Protein AF-A0A968NKT1-F1 (afdb_monomer)

Secondary structure (DSSP, 8-state):
-PPP-------SEEEEEEEEEEESS-B-BTTB-TT-SEEEE-TTSTT--SS-EEEEEEEEEE-S-B--EEEEEEEEETTSSS---EEEEEEEE--B----SSSPPTT-SEEEPPPSEE-SS--SS--TT--EEEE-TTT--EEEEEEESS---SSPEEEEEEEEE-

Nearest PDB structures (foldseek):
  2vtx-assembly2_H  TM=5.736E-01  e=1.443E-01  Xenopus laevis
  4v1l-assembly3_C  TM=4.807E-01  e=8.516E-02  Ruminococcus flavefaciens FD-1
  6s44-assembly1_A  TM=4.282E-01  e=2.088E-01  Faba bean necrotic stunt virus
  4msv-assembly1_A  TM=3.634E-01  e=1.604E-01  Homo sapiens
  1tnf-assembly1_C  TM=2.958E-01  e=1.322E+00  Homo sapiens

Structure (mmCIF, N/CA/C/O backbone):
data_AF-A0A968NKT1-F1
#
_entry.id   AF-A0A968NKT1-F1
#
loop_
_atom_site.group_PDB
_atom_site.id
_atom_site.type_symbol
_atom_site.label_atom_id
_atom_site.label_alt_id
_atom_site.label_comp_id
_atom_site.label_asym_id
_atom_site.label_entity_id
_atom_site.label_seq_id
_atom_site.pdbx_PDB_ins_code
_atom_site.Cartn_x
_atom_site.Cartn_y
_atom_site.Cartn_z
_atom_site.occupancy
_atom_site.B_iso_or_equiv
_atom_site.auth_seq_id
_atom_site.auth_comp_id
_atom_site.auth_asym_id
_atom_site.auth_atom_id
_atom_site.pdbx_PDB_model_num
ATOM 1 N N . MET A 1 1 ? 5.752 -20.203 -40.518 1.00 37.34 1 MET A N 1
ATOM 2 C CA . MET A 1 1 ? 6.342 -20.624 -39.230 1.00 37.34 1 MET A CA 1
ATOM 3 C C . MET A 1 1 ? 6.219 -19.455 -38.274 1.00 37.34 1 MET A C 1
ATOM 5 O O . MET A 1 1 ? 6.893 -18.459 -38.489 1.00 37.34 1 MET A O 1
ATOM 9 N N . ALA A 1 2 ? 5.302 -19.525 -37.310 1.00 34.12 2 ALA A N 1
ATOM 10 C CA . ALA A 1 2 ? 5.267 -18.562 -36.215 1.00 34.12 2 ALA A CA 1
ATOM 11 C C . ALA A 1 2 ? 6.403 -18.924 -35.252 1.00 34.12 2 ALA A C 1
ATOM 13 O O . ALA A 1 2 ? 6.528 -20.085 -34.861 1.00 34.12 2 ALA A O 1
ATOM 14 N N . THR A 1 3 ? 7.260 -17.961 -34.936 1.00 34.81 3 THR A N 1
ATOM 15 C CA . THR A 1 3 ? 8.260 -18.097 -33.878 1.00 34.81 3 THR A CA 1
ATOM 16 C C . THR A 1 3 ? 7.542 -18.427 -32.564 1.00 34.81 3 THR A C 1
ATOM 18 O O . THR A 1 3 ? 6.556 -17.762 -32.236 1.00 34.81 3 THR A O 1
ATOM 21 N N . PRO A 1 4 ? 7.967 -19.465 -31.822 1.00 37.88 4 PRO A N 1
ATOM 22 C CA . PRO A 1 4 ? 7.370 -19.767 -30.532 1.00 37.88 4 PRO A CA 1
ATOM 23 C C . PRO A 1 4 ? 7.621 -18.588 -29.590 1.00 37.88 4 PRO A C 1
ATOM 25 O O . PRO A 1 4 ? 8.723 -18.039 -29.565 1.00 37.88 4 PRO A O 1
ATOM 28 N N . ASN A 1 5 ? 6.575 -18.201 -28.855 1.00 37.53 5 ASN A N 1
ATOM 29 C CA . ASN A 1 5 ? 6.608 -17.202 -27.789 1.00 37.53 5 ASN A CA 1
ATOM 30 C C . ASN A 1 5 ? 7.878 -17.395 -26.947 1.00 37.53 5 ASN A C 1
ATOM 32 O O . ASN A 1 5 ? 8.024 -18.408 -26.260 1.00 37.53 5 ASN A O 1
ATOM 36 N N . THR A 1 6 ? 8.813 -16.452 -27.037 1.00 38.41 6 THR A N 1
ATOM 37 C CA . THR A 1 6 ? 10.040 -16.460 -26.246 1.00 38.41 6 THR A CA 1
ATOM 38 C C . THR A 1 6 ? 9.689 -16.122 -24.806 1.00 38.41 6 THR A C 1
ATOM 40 O O . THR A 1 6 ? 9.593 -14.956 -24.442 1.00 38.41 6 THR A O 1
ATOM 43 N N . SER A 1 7 ? 9.519 -17.201 -24.044 1.00 39.03 7 SER A N 1
ATOM 44 C CA . SER A 1 7 ? 9.422 -17.322 -22.592 1.00 39.03 7 SER A CA 1
ATOM 45 C C . SER A 1 7 ? 8.177 -16.714 -21.932 1.00 39.03 7 SER A C 1
ATOM 47 O O . SER A 1 7 ? 7.977 -15.503 -21.996 1.00 39.03 7 SER A O 1
ATOM 49 N N . PRO A 1 8 ? 7.364 -17.508 -21.202 1.00 41.88 8 PRO A N 1
ATOM 50 C CA . PRO A 1 8 ? 6.547 -16.918 -20.148 1.00 41.88 8 PRO A CA 1
ATOM 51 C C . PRO A 1 8 ? 7.499 -16.202 -19.183 1.00 41.88 8 PRO A C 1
ATOM 53 O O . PRO A 1 8 ? 8.579 -16.723 -18.894 1.00 41.88 8 PRO A O 1
ATOM 56 N N . ALA A 1 9 ? 7.135 -15.010 -18.709 1.00 46.50 9 ALA A N 1
ATOM 57 C CA . ALA A 1 9 ? 7.806 -14.409 -17.565 1.00 46.50 9 ALA A CA 1
ATOM 58 C C . ALA A 1 9 ? 7.717 -15.428 -16.418 1.00 46.50 9 ALA A C 1
ATOM 60 O O . ALA A 1 9 ? 6.651 -15.634 -15.838 1.00 46.50 9 ALA A O 1
ATOM 61 N N . PHE A 1 10 ? 8.797 -16.175 -16.182 1.00 47.75 10 PHE A N 1
ATOM 62 C CA . PHE A 1 10 ? 8.856 -17.130 -15.089 1.00 47.75 10 PHE A CA 1
ATOM 63 C C . PHE A 1 10 ? 8.861 -16.297 -13.818 1.00 47.75 10 PHE A C 1
ATOM 65 O O . PHE A 1 10 ? 9.884 -15.698 -13.496 1.00 47.75 10 PHE A O 1
ATOM 72 N N . ILE A 1 11 ? 7.719 -16.240 -13.130 1.00 51.34 11 ILE A N 1
ATOM 73 C CA . ILE A 1 11 ? 7.648 -15.665 -11.792 1.00 51.34 11 ILE A CA 1
ATOM 74 C C . ILE A 1 11 ? 8.649 -16.444 -10.935 1.00 51.34 11 ILE A C 1
ATOM 76 O O . ILE A 1 11 ? 8.441 -17.623 -10.649 1.00 51.34 11 ILE A O 1
ATOM 80 N N . ARG A 1 12 ? 9.776 -15.814 -10.596 1.00 49.09 12 ARG A N 1
ATOM 81 C CA . ARG A 1 12 ? 10.876 -16.463 -9.870 1.00 49.09 12 ARG A CA 1
ATOM 82 C C . ARG A 1 12 ? 10.515 -16.680 -8.409 1.00 49.09 12 ARG A C 1
ATOM 84 O O . ARG A 1 12 ? 10.920 -17.685 -7.841 1.00 49.09 12 ARG A O 1
ATOM 91 N N . ASN A 1 13 ? 9.733 -15.763 -7.842 1.00 57.47 13 ASN A N 1
ATOM 92 C CA . ASN A 1 13 ? 9.259 -15.783 -6.464 1.00 57.47 13 ASN A CA 1
ATOM 93 C C . ASN A 1 13 ? 7.844 -15.202 -6.417 1.00 57.47 13 ASN A C 1
ATOM 95 O O . ASN A 1 13 ? 7.646 -14.081 -6.874 1.00 57.47 13 ASN A O 1
ATOM 99 N N . VAL A 1 14 ? 6.884 -15.947 -5.861 1.00 65.25 14 VAL A N 1
ATOM 100 C CA . VAL A 1 14 ? 5.571 -15.414 -5.463 1.00 65.25 14 VAL A CA 1
ATOM 101 C C . VAL A 1 14 ? 5.656 -15.064 -3.983 1.00 65.25 14 VAL A C 1
ATOM 103 O O . VAL A 1 14 ? 6.051 -15.906 -3.175 1.00 65.25 14 VAL A O 1
ATOM 106 N N . GLY A 1 15 ? 5.301 -13.839 -3.610 1.00 77.81 15 GLY A N 1
ATOM 107 C CA . GLY A 1 15 ? 5.414 -13.407 -2.223 1.00 77.81 15 GLY A CA 1
ATOM 108 C C . GLY A 1 15 ? 5.139 -11.929 -2.022 1.00 77.81 15 GLY A C 1
ATOM 109 O O . GLY A 1 15 ? 4.421 -11.299 -2.799 1.00 77.81 15 GLY A O 1
ATOM 110 N N . ILE A 1 16 ? 5.694 -11.391 -0.939 1.00 82.25 16 ILE A N 1
ATOM 111 C CA . ILE A 1 16 ? 5.614 -9.965 -0.640 1.00 82.25 16 ILE A CA 1
ATOM 112 C C . ILE A 1 16 ? 6.581 -9.224 -1.563 1.00 82.25 16 ILE A C 1
ATOM 114 O O . ILE A 1 16 ? 7.767 -9.537 -1.599 1.00 82.25 16 ILE A O 1
ATOM 118 N N . ILE A 1 17 ? 6.060 -8.234 -2.280 1.00 84.62 17 ILE A N 1
ATOM 119 C CA . ILE A 1 17 ? 6.830 -7.304 -3.099 1.00 84.62 17 ILE A CA 1
ATOM 120 C C . ILE A 1 17 ? 7.086 -6.042 -2.281 1.00 84.62 17 ILE A C 1
ATOM 122 O O . ILE A 1 17 ? 6.163 -5.452 -1.715 1.00 84.62 17 ILE A O 1
ATOM 126 N N . GLY A 1 18 ? 8.337 -5.595 -2.241 1.00 83.69 18 GLY A N 1
ATOM 127 C CA . GLY A 1 18 ? 8.719 -4.458 -1.415 1.00 83.69 18 GLY A CA 1
ATOM 128 C C . GLY A 1 18 ? 8.844 -4.809 0.064 1.00 83.69 18 GLY A C 1
ATOM 129 O O . GLY A 1 18 ? 9.197 -5.928 0.432 1.00 83.69 18 GLY A O 1
ATOM 130 N N . GLN A 1 19 ? 8.561 -3.831 0.920 1.00 87.94 19 GLN A N 1
ATOM 131 C CA . GLN A 1 19 ? 8.584 -3.995 2.371 1.00 87.94 19 GLN A CA 1
ATOM 132 C C . GLN A 1 19 ? 7.198 -3.702 2.949 1.00 87.94 19 GLN A C 1
ATOM 134 O O . GLN A 1 19 ? 6.637 -2.651 2.637 1.00 87.94 19 GLN A O 1
ATOM 139 N N . PRO A 1 20 ? 6.632 -4.568 3.807 1.00 92.94 20 PRO A N 1
ATOM 140 C CA . PRO A 1 20 ? 5.433 -4.212 4.547 1.00 92.94 20 PRO A CA 1
ATOM 141 C C . PRO A 1 20 ? 5.669 -2.942 5.362 1.00 92.94 20 PRO A C 1
ATOM 143 O O . PRO A 1 20 ? 6.709 -2.792 6.007 1.00 92.94 20 PRO A O 1
ATOM 146 N N . ILE A 1 21 ? 4.701 -2.033 5.349 1.00 95.75 21 ILE A N 1
ATOM 147 C CA . ILE A 1 21 ? 4.781 -0.774 6.096 1.00 95.75 21 ILE A CA 1
ATOM 148 C C . ILE A 1 21 ? 3.669 -0.689 7.130 1.00 95.75 21 ILE A C 1
ATOM 150 O O . ILE A 1 21 ? 2.546 -1.122 6.891 1.00 95.75 21 ILE A O 1
ATOM 154 N N . ALA A 1 22 ? 3.989 -0.098 8.278 1.00 96.31 22 ALA A N 1
ATOM 155 C CA . ALA A 1 22 ? 3.042 0.176 9.347 1.00 96.31 22 ALA A CA 1
ATOM 156 C C . ALA A 1 22 ? 2.581 1.636 9.269 1.00 96.31 22 ALA A C 1
ATOM 158 O O . ALA A 1 22 ? 3.398 2.550 9.392 1.00 96.31 22 ALA A O 1
ATOM 159 N N . LEU A 1 23 ? 1.279 1.851 9.081 1.00 95.81 23 LEU A N 1
ATOM 160 C CA . LEU A 1 23 ? 0.67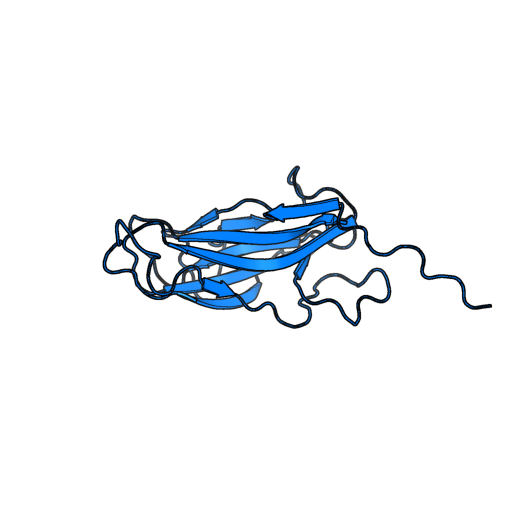8 3.181 9.030 1.00 95.81 23 LEU A CA 1
ATOM 161 C C . LEU A 1 23 ? -0.067 3.492 10.328 1.00 95.81 23 LEU A C 1
ATOM 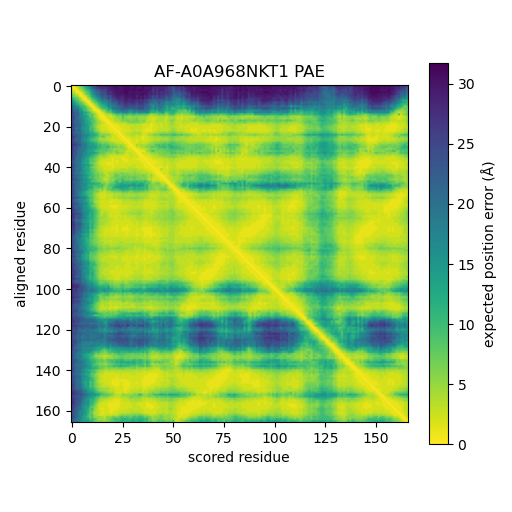163 O O . LEU A 1 23 ? -0.957 2.744 10.731 1.00 95.81 23 LEU A O 1
ATOM 167 N N . THR A 1 24 ? 0.263 4.620 10.953 1.00 90.88 24 THR A N 1
ATOM 168 C CA . THR A 1 24 ? -0.429 5.139 12.152 1.00 90.88 24 THR A CA 1
ATOM 169 C C . THR A 1 24 ? -0.833 6.597 11.969 1.00 90.88 24 THR A C 1
ATOM 171 O O . THR A 1 24 ? -1.991 6.960 12.185 1.00 90.88 24 THR A O 1
ATOM 174 N N . SER A 1 25 ? 0.114 7.427 11.529 1.00 91.38 25 SER A N 1
ATOM 175 C CA . SER A 1 25 ? 0.005 8.889 11.508 1.00 91.38 25 SER A CA 1
ATOM 176 C C . SER A 1 25 ? 0.433 9.534 10.188 1.00 91.38 25 SER A C 1
ATOM 178 O O . SER A 1 25 ? 0.495 10.760 10.103 1.00 91.38 25 SER A O 1
ATOM 180 N N . GLN A 1 26 ? 0.687 8.746 9.140 1.00 94.19 26 GLN A N 1
ATOM 181 C CA . GLN A 1 26 ? 0.976 9.238 7.789 1.00 94.19 26 GLN A CA 1
ATOM 182 C C . GLN A 1 26 ? -0.298 9.791 7.145 1.00 94.19 26 GLN A C 1
ATOM 184 O O . GLN A 1 26 ? -0.882 9.171 6.261 1.00 94.19 26 GLN A O 1
ATOM 189 N N . VAL A 1 27 ? -0.765 10.939 7.633 1.00 94.31 27 VAL A N 1
ATOM 190 C CA . VAL A 1 27 ? -2.047 11.530 7.250 1.00 94.31 27 VAL A CA 1
ATOM 191 C C . VAL A 1 27 ? -1.853 12.624 6.212 1.00 94.31 27 VAL A C 1
ATOM 193 O O . VAL A 1 27 ? -1.158 13.609 6.462 1.00 94.31 27 VAL A O 1
ATOM 196 N N . CYS A 1 28 ? -2.494 12.482 5.057 1.00 94.44 28 CYS A N 1
ATOM 197 C CA . CYS A 1 28 ? -2.514 13.517 4.029 1.00 94.44 28 CYS A CA 1
ATOM 198 C C . CYS A 1 28 ? -3.887 13.629 3.362 1.00 94.44 28 CYS A C 1
ATOM 200 O O . CYS A 1 28 ? -4.788 12.812 3.565 1.00 94.44 28 CYS A O 1
ATOM 202 N N . THR A 1 29 ? -4.055 14.679 2.561 1.00 90.31 29 THR A N 1
ATOM 203 C CA . THR A 1 29 ? -5.223 14.811 1.692 1.00 90.31 29 THR A CA 1
ATOM 204 C C . THR A 1 29 ? -4.943 14.168 0.339 1.00 90.31 29 THR A C 1
ATOM 206 O O . THR A 1 29 ? -3.794 13.999 -0.070 1.00 90.31 29 THR A O 1
ATOM 209 N N . ARG A 1 30 ? -6.018 13.848 -0.388 1.00 83.94 30 ARG A N 1
ATOM 210 C CA . ARG A 1 30 ? -5.956 13.241 -1.728 1.00 83.94 30 ARG A CA 1
ATOM 211 C C . ARG A 1 30 ? -5.103 14.047 -2.715 1.00 83.94 30 ARG A C 1
ATOM 213 O O . ARG A 1 30 ? -4.432 13.450 -3.547 1.00 83.94 30 ARG A O 1
ATOM 220 N N . GLU A 1 31 ? -5.131 15.373 -2.587 1.00 86.25 31 GLU A N 1
ATOM 221 C CA . GLU A 1 31 ? -4.535 16.320 -3.539 1.00 86.25 31 GLU A CA 1
ATOM 222 C C . GLU A 1 31 ? -3.169 16.860 -3.097 1.00 86.25 31 GLU A C 1
ATOM 224 O O . GLU A 1 31 ? -2.450 17.444 -3.902 1.00 86.25 31 GLU A O 1
ATOM 229 N N . ASN A 1 32 ? -2.795 16.693 -1.824 1.00 87.69 32 ASN A N 1
ATOM 230 C CA . ASN A 1 32 ? -1.538 17.223 -1.302 1.00 87.69 32 ASN A CA 1
ATOM 231 C C . ASN A 1 32 ? -0.804 16.187 -0.436 1.00 87.69 32 ASN A C 1
ATOM 233 O O . ASN A 1 32 ? -0.820 16.275 0.796 1.00 87.69 32 ASN A O 1
ATOM 237 N N . PRO A 1 33 ? -0.164 15.190 -1.070 1.00 89.31 33 PRO A N 1
ATOM 238 C CA . PRO A 1 33 ? 0.597 14.170 -0.357 1.00 89.31 33 PRO A CA 1
ATOM 239 C C . PRO A 1 33 ? 1.893 14.693 0.279 1.00 89.31 33 PRO A C 1
ATOM 241 O O . PRO A 1 33 ? 2.372 14.079 1.230 1.00 89.31 33 PRO A O 1
ATOM 244 N N . GLY A 1 34 ? 2.479 15.797 -0.205 1.00 87.00 34 GLY A N 1
ATOM 245 C CA . GLY A 1 34 ? 3.763 16.301 0.300 1.00 87.00 34 GLY A CA 1
ATOM 246 C C . GLY A 1 34 ? 4.836 15.203 0.344 1.00 87.00 34 GLY A C 1
ATOM 247 O O . GLY A 1 34 ? 5.030 14.495 -0.636 1.00 87.00 34 GLY A O 1
ATOM 248 N N . ASN A 1 35 ? 5.492 15.025 1.495 1.00 86.19 35 ASN A N 1
ATOM 249 C CA . ASN A 1 35 ? 6.407 13.902 1.769 1.00 86.19 35 ASN A CA 1
ATOM 250 C C . ASN A 1 35 ? 5.803 12.868 2.738 1.00 86.19 35 ASN A C 1
ATOM 252 O O . ASN A 1 35 ? 6.530 12.080 3.335 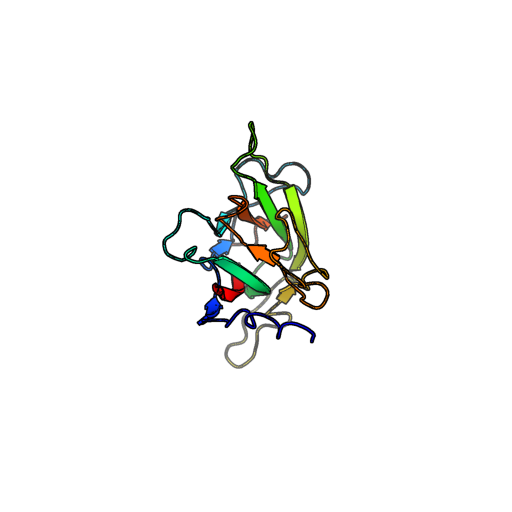1.00 86.19 35 ASN A O 1
ATOM 256 N N . THR A 1 36 ? 4.485 12.895 2.931 1.00 95.12 36 THR A N 1
ATOM 257 C CA . THR A 1 36 ? 3.791 12.083 3.935 1.00 95.12 36 THR A CA 1
ATOM 258 C C . THR A 1 36 ? 3.735 10.581 3.630 1.00 95.12 36 THR A C 1
ATOM 260 O O . THR A 1 36 ? 3.824 9.813 4.589 1.00 95.12 36 THR A O 1
ATOM 263 N N . PRO A 1 37 ? 3.559 10.117 2.371 1.00 95.88 37 PRO A N 1
ATOM 264 C CA . PRO A 1 37 ? 3.443 8.688 2.101 1.00 95.88 37 PRO A CA 1
ATOM 265 C C . PRO A 1 37 ? 4.656 7.896 2.593 1.00 95.88 37 PRO A C 1
ATOM 267 O O . PRO A 1 37 ? 5.796 8.197 2.237 1.00 95.88 37 PRO A O 1
ATOM 270 N N . SER A 1 38 ? 4.402 6.840 3.363 1.00 96.19 38 SER A N 1
ATOM 271 C CA . SER A 1 38 ? 5.428 5.858 3.707 1.00 96.19 38 SER A CA 1
ATOM 272 C C . SER A 1 38 ? 5.727 4.995 2.492 1.00 96.19 38 SER A C 1
ATOM 274 O O . SER A 1 38 ? 4.811 4.461 1.868 1.00 96.19 38 SER A O 1
ATOM 276 N N . VAL A 1 39 ? 7.008 4.853 2.159 1.00 94.31 39 VAL A N 1
ATOM 277 C CA . VAL A 1 39 ? 7.457 4.125 0.968 1.00 94.31 39 VAL A CA 1
ATOM 278 C C . VAL A 1 39 ? 7.346 2.616 1.189 1.00 94.31 39 VAL A C 1
ATOM 280 O O . VAL A 1 39 ? 8.053 2.049 2.022 1.00 94.31 39 VAL A O 1
ATOM 283 N N . ILE A 1 40 ? 6.475 1.974 0.410 1.00 91.94 40 ILE A N 1
ATOM 284 C CA . ILE A 1 40 ? 6.254 0.519 0.409 1.00 91.94 40 ILE A CA 1
ATOM 285 C C . ILE A 1 40 ? 7.141 -0.197 -0.618 1.00 91.94 40 ILE A C 1
ATOM 287 O O . ILE A 1 40 ? 7.534 -1.343 -0.414 1.00 91.94 40 ILE A O 1
ATOM 291 N N . TYR A 1 41 ? 7.508 0.494 -1.701 1.00 90.38 41 TYR A N 1
ATOM 292 C CA . TYR A 1 41 ? 8.456 0.000 -2.696 1.00 90.38 41 TYR A CA 1
ATOM 293 C C . TYR A 1 41 ? 9.381 1.108 -3.177 1.00 90.38 41 TYR A C 1
ATOM 295 O O . TYR A 1 41 ? 8.929 2.184 -3.583 1.00 90.38 41 TYR A O 1
ATOM 303 N N . ASP A 1 42 ? 10.672 0.788 -3.166 1.00 89.25 42 ASP A N 1
ATOM 304 C CA . ASP A 1 42 ? 11.766 1.621 -3.634 1.00 89.25 42 ASP A CA 1
ATOM 305 C C . ASP A 1 42 ? 12.605 0.858 -4.675 1.00 89.25 42 ASP A C 1
ATOM 307 O O . ASP A 1 42 ? 13.103 -0.225 -4.364 1.00 89.25 42 ASP A O 1
ATOM 311 N N . PRO A 1 43 ? 12.805 1.403 -5.890 1.00 84.12 43 PRO A N 1
ATOM 312 C CA . PRO A 1 43 ? 13.550 0.726 -6.946 1.00 84.12 43 PRO A CA 1
ATOM 313 C C . PRO A 1 43 ? 15.058 0.640 -6.658 1.00 84.12 43 PRO A C 1
ATOM 315 O O . PRO A 1 43 ? 15.769 -0.042 -7.387 1.00 84.12 43 PRO A O 1
ATOM 318 N N . SER A 1 44 ? 15.559 1.329 -5.626 1.00 83.69 44 SER A N 1
ATOM 319 C CA . SER A 1 44 ? 16.952 1.237 -5.169 1.00 83.69 44 SER A CA 1
ATOM 320 C C . SER A 1 44 ? 17.181 0.169 -4.095 1.00 83.69 44 SER A C 1
ATOM 322 O O . SER A 1 44 ? 18.326 -0.098 -3.725 1.00 83.69 44 SER A O 1
ATOM 324 N N . ALA A 1 45 ? 16.117 -0.441 -3.569 1.00 81.81 45 ALA A N 1
ATOM 325 C CA . ALA A 1 45 ? 16.230 -1.424 -2.505 1.00 81.81 45 ALA A CA 1
ATOM 326 C C . ALA A 1 45 ? 16.675 -2.800 -3.023 1.00 81.81 45 ALA A C 1
ATOM 328 O O . ALA A 1 45 ? 16.427 -3.174 -4.167 1.00 81.81 45 ALA A O 1
ATOM 329 N N . ALA A 1 46 ? 17.277 -3.601 -2.140 1.00 77.19 46 ALA A N 1
ATOM 330 C CA . ALA A 1 46 ? 17.780 -4.935 -2.482 1.00 77.19 46 ALA A CA 1
ATOM 331 C C . ALA A 1 46 ? 16.683 -5.921 -2.930 1.00 77.19 46 ALA A C 1
ATOM 333 O O . ALA A 1 46 ? 16.989 -6.892 -3.608 1.00 77.19 46 ALA A O 1
ATOM 334 N N . TYR A 1 47 ? 15.423 -5.672 -2.564 1.00 74.62 47 TYR A N 1
ATOM 335 C CA . TYR A 1 47 ? 14.266 -6.456 -3.009 1.00 74.62 47 TYR A CA 1
ATOM 336 C C . TYR A 1 47 ? 13.761 -6.055 -4.405 1.00 74.62 47 TYR A C 1
ATOM 338 O O . TYR A 1 47 ? 12.840 -6.666 -4.911 1.00 74.62 47 TYR A O 1
ATOM 346 N N . ALA A 1 48 ? 14.285 -4.994 -5.023 1.00 71.69 48 ALA A N 1
ATOM 347 C CA . ALA A 1 48 ? 13.823 -4.493 -6.320 1.00 71.69 48 ALA A CA 1
ATOM 348 C C . ALA A 1 48 ? 14.734 -4.962 -7.470 1.00 71.69 48 ALA A C 1
ATOM 350 O O . ALA A 1 48 ? 15.062 -4.196 -8.377 1.00 71.69 48 ALA A O 1
ATOM 351 N N . THR A 1 49 ? 15.201 -6.213 -7.419 1.00 64.50 49 THR A N 1
ATOM 352 C CA . THR A 1 49 ? 16.142 -6.775 -8.402 1.00 64.50 49 THR A CA 1
ATOM 353 C C . THR A 1 49 ? 15.419 -7.511 -9.531 1.00 64.50 49 THR A C 1
ATOM 355 O O . THR A 1 49 ? 14.462 -8.225 -9.269 1.00 64.50 49 THR A O 1
ATOM 358 N N . GLY A 1 50 ? 15.908 -7.418 -10.773 1.00 65.88 50 GLY A N 1
ATOM 359 C CA . GLY A 1 50 ? 15.387 -8.196 -11.912 1.00 65.88 50 GLY A CA 1
ATOM 360 C C . GLY A 1 50 ? 14.757 -7.341 -13.014 1.00 65.88 50 GLY A C 1
ATOM 361 O O . GLY A 1 50 ? 14.994 -6.137 -13.074 1.00 65.88 50 GLY A O 1
ATOM 362 N N . ASN A 1 51 ? 13.964 -7.962 -13.894 1.00 65.56 51 ASN A N 1
ATOM 363 C CA . ASN A 1 51 ? 13.252 -7.275 -14.985 1.00 65.56 51 ASN A CA 1
ATOM 364 C C . ASN A 1 51 ? 11.961 -6.589 -14.493 1.00 65.56 51 ASN A C 1
ATOM 366 O O . ASN A 1 51 ? 11.213 -5.987 -15.275 1.00 65.56 51 ASN A O 1
ATOM 370 N N . GLY A 1 52 ? 11.686 -6.701 -13.195 1.00 72.25 52 GLY A N 1
ATOM 371 C CA . GLY A 1 52 ? 10.609 -6.041 -12.483 1.00 72.25 52 GLY A CA 1
ATOM 372 C C . GLY A 1 52 ? 9.746 -7.002 -11.673 1.00 72.25 52 GLY A C 1
ATOM 373 O O . GLY A 1 52 ? 10.012 -8.197 -11.583 1.00 72.25 52 GLY A O 1
ATOM 374 N N . ALA A 1 53 ? 8.690 -6.455 -11.084 1.00 77.06 53 ALA A N 1
ATOM 375 C CA . ALA A 1 53 ? 7.676 -7.191 -10.349 1.00 77.06 53 ALA A CA 1
ATOM 376 C C . ALA A 1 53 ? 6.280 -6.864 -10.881 1.00 77.06 53 ALA A C 1
ATOM 378 O O . ALA A 1 53 ? 6.014 -5.748 -11.332 1.00 77.06 53 ALA A O 1
ATOM 379 N N . LEU A 1 54 ? 5.374 -7.830 -10.812 1.00 79.88 54 LEU A N 1
ATOM 380 C CA . LEU A 1 54 ? 3.947 -7.624 -10.999 1.00 79.88 54 LEU A CA 1
ATOM 381 C C . LEU A 1 54 ? 3.272 -7.769 -9.639 1.00 79.88 54 LEU A C 1
ATOM 383 O O . LEU A 1 54 ? 3.262 -8.857 -9.075 1.00 79.88 54 LEU A O 1
ATOM 387 N N . VAL A 1 55 ? 2.712 -6.682 -9.114 1.00 81.94 55 VAL A N 1
ATOM 388 C CA . VAL A 1 55 ? 1.859 -6.721 -7.922 1.00 81.94 55 VAL A CA 1
ATOM 389 C C . VAL A 1 55 ? 0.454 -7.105 -8.354 1.00 81.94 55 VAL A C 1
ATOM 391 O O . VAL A 1 55 ? -0.148 -6.419 -9.177 1.00 81.94 55 VAL A O 1
ATOM 394 N N . GLU A 1 56 ? -0.084 -8.166 -7.775 1.00 79.25 56 GLU A N 1
ATOM 395 C CA . GLU A 1 56 ? -1.408 -8.707 -8.091 1.00 79.25 56 GLU A CA 1
ATOM 396 C C . GLU A 1 56 ? -2.443 -8.345 -7.027 1.00 79.25 56 GLU A C 1
ATOM 398 O O . GLU A 1 56 ? -3.638 -8.263 -7.312 1.00 79.25 56 GLU A O 1
ATOM 403 N N . THR A 1 57 ? -2.008 -8.104 -5.790 1.00 83.88 57 THR A N 1
ATOM 404 C CA . THR A 1 57 ? -2.895 -7.747 -4.679 1.00 83.88 57 THR A CA 1
ATOM 405 C C . THR A 1 57 ? -2.181 -6.825 -3.703 1.00 83.88 57 THR A C 1
ATOM 407 O O . THR A 1 57 ? -1.004 -7.007 -3.407 1.00 83.88 57 THR A O 1
ATOM 410 N N . ILE A 1 58 ? -2.897 -5.837 -3.171 1.00 88.56 58 ILE A N 1
ATOM 411 C CA . ILE A 1 58 ? -2.447 -5.059 -2.011 1.00 88.56 58 ILE A CA 1
ATOM 412 C C . ILE A 1 58 ? -3.399 -5.373 -0.869 1.00 88.56 58 ILE A C 1
ATOM 414 O O . ILE A 1 58 ? -4.614 -5.378 -1.058 1.00 88.56 58 ILE A O 1
ATOM 418 N N . ARG A 1 59 ? -2.848 -5.634 0.312 1.00 92.56 59 ARG A N 1
ATOM 419 C CA . ARG A 1 59 ? -3.601 -6.024 1.500 1.00 92.56 59 ARG A CA 1
ATOM 420 C C . ARG A 1 59 ? -3.340 -5.035 2.622 1.00 92.56 59 ARG A C 1
ATOM 422 O O . ARG A 1 59 ? -2.189 -4.673 2.863 1.00 92.56 59 ARG A O 1
ATOM 429 N N . ALA A 1 60 ? -4.401 -4.637 3.308 1.00 94.62 60 ALA A N 1
ATOM 430 C CA . ALA A 1 60 ? -4.335 -3.896 4.555 1.00 94.62 60 ALA A CA 1
ATOM 431 C C . ALA A 1 60 ? -4.796 -4.787 5.712 1.00 94.62 60 ALA A C 1
ATOM 433 O O . ALA A 1 60 ? -5.824 -5.461 5.612 1.00 94.62 60 ALA A O 1
ATOM 434 N N . GLU A 1 61 ? -4.052 -4.774 6.814 1.00 94.50 61 GLU A N 1
ATOM 435 C CA . GLU A 1 61 ? -4.319 -5.573 8.010 1.00 94.50 61 GLU A CA 1
ATOM 436 C C . GLU A 1 61 ? -4.286 -4.686 9.252 1.00 94.50 61 GLU A C 1
ATOM 438 O O . GLU A 1 61 ? -3.284 -4.028 9.525 1.00 94.50 61 GLU A O 1
ATOM 443 N N . ALA A 1 62 ? -5.370 -4.660 10.023 1.00 93.44 62 ALA A N 1
ATOM 444 C CA . ALA A 1 62 ? -5.364 -4.009 11.326 1.00 93.44 62 ALA A CA 1
ATOM 445 C C . ALA A 1 62 ? -4.664 -4.905 12.356 1.00 93.44 62 ALA A C 1
ATOM 447 O O . ALA A 1 62 ? -4.940 -6.101 12.424 1.00 93.44 62 ALA A O 1
ATOM 448 N N . THR A 1 63 ? -3.801 -4.330 13.194 1.00 91.69 63 THR A N 1
ATOM 449 C CA . THR A 1 63 ? -3.145 -5.070 14.290 1.00 91.69 63 THR A CA 1
ATOM 450 C C . THR A 1 63 ? -3.798 -4.827 15.650 1.00 91.69 63 THR A C 1
ATOM 452 O O . THR A 1 63 ? -3.297 -5.295 16.671 1.00 91.69 63 THR A O 1
ATOM 455 N N . GLY A 1 64 ? -4.862 -4.026 15.702 1.00 92.12 64 GLY A N 1
ATOM 456 C CA . GLY A 1 64 ? -5.462 -3.564 16.945 1.00 92.12 64 GLY A CA 1
ATOM 457 C C . GLY A 1 64 ? -6.690 -2.687 16.719 1.00 92.12 64 GLY A C 1
ATOM 458 O O . GLY A 1 64 ? -7.220 -2.615 15.612 1.00 92.12 64 GLY A O 1
ATOM 459 N N . VAL A 1 65 ? -7.146 -2.037 17.789 1.00 93.25 65 VAL A N 1
ATOM 460 C CA . VAL A 1 65 ? -8.249 -1.069 17.730 1.00 93.25 65 VAL A CA 1
ATOM 461 C C . VAL A 1 65 ? -7.826 0.114 16.865 1.00 93.25 65 VAL A C 1
ATOM 463 O O . VAL A 1 65 ? -6.806 0.748 17.143 1.00 93.25 65 VAL A O 1
ATOM 466 N N . THR A 1 66 ? -8.612 0.412 15.833 1.00 94.19 66 THR A N 1
ATOM 467 C CA . THR A 1 66 ? -8.317 1.462 14.855 1.00 94.19 66 THR A CA 1
ATOM 468 C C . THR A 1 66 ? -9.538 2.316 14.541 1.00 94.19 66 THR A C 1
ATOM 470 O O . THR A 1 66 ? -10.678 1.846 14.544 1.00 94.19 66 THR A O 1
ATOM 473 N N . ALA A 1 67 ? -9.305 3.591 14.237 1.00 93.62 67 ALA A N 1
ATOM 474 C CA . ALA A 1 67 ? -10.333 4.472 13.693 1.00 93.62 67 ALA A CA 1
ATOM 475 C C . ALA A 1 67 ? -10.600 4.171 12.207 1.00 93.62 67 ALA A C 1
ATOM 477 O O . ALA A 1 67 ? -9.719 3.705 11.483 1.00 93.62 67 ALA A O 1
ATOM 478 N N . ALA A 1 68 ? -11.811 4.487 11.739 1.00 94.06 68 ALA A N 1
ATOM 479 C CA . ALA A 1 68 ? -12.130 4.439 10.314 1.00 94.06 68 ALA A CA 1
ATOM 480 C C . ALA A 1 68 ? -11.264 5.447 9.546 1.00 94.06 68 ALA A C 1
ATOM 482 O O . ALA A 1 68 ? -11.062 6.580 9.989 1.00 94.06 68 ALA A O 1
ATOM 483 N N . SER A 1 69 ? -10.774 5.039 8.379 1.00 95.19 69 SER A N 1
ATOM 484 C CA . SER A 1 69 ? -9.919 5.873 7.534 1.00 95.19 69 SER A CA 1
ATOM 485 C C . SER A 1 69 ? -10.078 5.483 6.066 1.00 95.19 69 SER A C 1
ATOM 487 O O . SER A 1 69 ? -10.800 4.549 5.724 1.00 95.19 69 SER A O 1
ATOM 489 N N . CYS A 1 70 ? -9.419 6.205 5.171 1.00 94.69 70 CYS A N 1
ATOM 490 C CA . CYS A 1 70 ? -9.211 5.772 3.797 1.00 94.69 70 CYS A CA 1
ATOM 491 C C . CYS A 1 70 ? -7.714 5.626 3.565 1.00 94.69 70 CYS A C 1
ATOM 493 O O . CYS A 1 70 ? -6.936 6.526 3.884 1.00 94.69 70 CYS A O 1
ATOM 495 N N . LEU A 1 71 ? -7.327 4.488 3.007 1.00 95.12 71 LEU A N 1
ATOM 496 C CA . LEU A 1 71 ? -5.973 4.235 2.555 1.00 95.12 71 LEU A CA 1
ATOM 497 C C . LEU A 1 71 ? -5.801 4.834 1.166 1.00 95.12 71 LEU A C 1
ATOM 499 O O . LEU A 1 71 ? -6.585 4.561 0.258 1.00 95.12 71 LEU A O 1
ATOM 503 N N . LEU A 1 72 ? -4.762 5.643 1.024 1.00 94.31 72 LEU A N 1
ATOM 504 C CA . LEU A 1 72 ? -4.367 6.314 -0.200 1.00 94.31 72 LEU A CA 1
ATOM 505 C C . LEU A 1 72 ? -3.057 5.701 -0.683 1.00 94.31 72 LEU A C 1
ATOM 507 O O . LEU A 1 72 ? -2.059 5.721 0.036 1.00 94.31 72 LEU A O 1
ATOM 511 N N . LEU A 1 73 ? -3.057 5.175 -1.902 1.00 92.38 73 LEU A N 1
ATOM 512 C CA . LEU A 1 73 ? -1.864 4.667 -2.573 1.00 92.38 73 LEU A CA 1
ATOM 513 C C . LEU A 1 73 ? -1.390 5.710 -3.573 1.00 92.38 73 LEU A C 1
ATOM 515 O O . LEU A 1 73 ? -2.175 6.218 -4.378 1.00 92.38 73 LEU A O 1
ATOM 519 N N . PHE A 1 74 ? -0.097 5.998 -3.537 1.00 91.88 74 PHE A N 1
ATOM 520 C CA . PHE A 1 74 ? 0.558 6.960 -4.404 1.00 91.88 74 PHE A CA 1
ATOM 521 C C . PHE A 1 74 ? 1.712 6.312 -5.152 1.00 91.88 74 PHE A C 1
ATOM 523 O O . PHE A 1 74 ? 2.380 5.414 -4.638 1.00 91.88 74 PHE A O 1
ATOM 530 N N . HIS A 1 75 ? 2.003 6.851 -6.330 1.00 89.75 75 HIS A N 1
ATOM 531 C CA . HIS A 1 75 ? 3.248 6.589 -7.032 1.00 89.75 75 HIS A CA 1
ATOM 532 C C . HIS A 1 75 ? 3.974 7.897 -7.349 1.00 89.75 75 HIS A C 1
ATOM 534 O O . HIS A 1 75 ? 3.345 8.942 -7.533 1.00 89.75 75 HIS A O 1
ATOM 540 N N . ARG A 1 76 ? 5.297 7.851 -7.480 1.00 88.88 76 ARG A N 1
ATOM 541 C CA . ARG A 1 76 ? 6.081 8.929 -8.093 1.00 88.88 76 ARG A CA 1
ATOM 542 C C . ARG A 1 76 ? 7.158 8.351 -8.983 1.00 88.88 76 ARG A C 1
ATOM 544 O O . ARG A 1 76 ? 7.733 7.310 -8.673 1.00 88.88 76 ARG A O 1
ATOM 551 N N . ILE A 1 77 ? 7.424 9.043 -10.076 1.00 88.44 77 ILE A N 1
ATOM 552 C CA . ILE A 1 77 ? 8.408 8.612 -11.051 1.00 88.44 77 ILE A CA 1
ATOM 553 C C . ILE A 1 77 ? 9.693 9.396 -10.812 1.00 88.44 77 ILE A C 1
ATOM 555 O O . ILE A 1 77 ? 9.668 10.623 -10.766 1.00 88.44 77 ILE A O 1
ATOM 559 N N . LEU A 1 78 ? 10.795 8.683 -10.597 1.00 89.38 78 LEU A N 1
ATOM 560 C CA . LEU A 1 78 ? 12.037 9.268 -10.093 1.00 89.38 78 LEU A CA 1
ATOM 561 C C . LEU A 1 78 ? 12.920 9.882 -11.180 1.00 89.38 78 LEU A C 1
ATOM 563 O O . LEU A 1 78 ? 13.836 10.626 -10.851 1.00 89.38 78 LEU A O 1
ATOM 567 N N . ASP A 1 79 ? 12.651 9.581 -12.451 1.00 87.06 79 ASP A N 1
ATOM 568 C CA . ASP A 1 79 ? 13.358 10.168 -13.595 1.00 87.06 79 ASP A CA 1
ATOM 569 C C . ASP A 1 79 ? 12.803 11.539 -14.020 1.00 87.06 79 ASP A C 1
ATOM 571 O O . ASP A 1 79 ? 13.369 12.207 -14.884 1.00 87.06 79 ASP A O 1
ATOM 575 N N . GLU A 1 80 ? 11.695 11.976 -13.420 1.00 87.94 80 GLU A N 1
ATOM 576 C CA . GLU A 1 80 ? 11.120 13.290 -13.674 1.00 87.94 80 GLU A CA 1
ATOM 57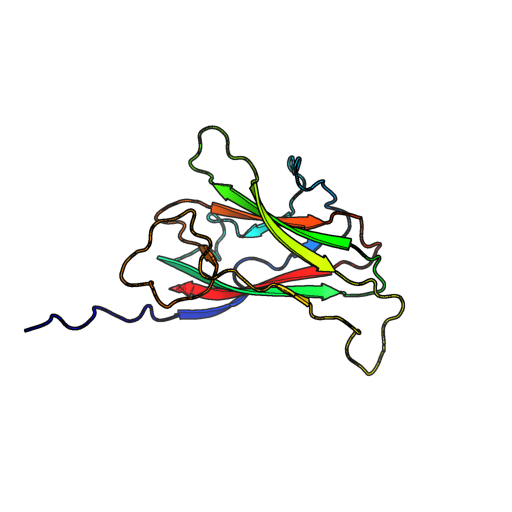7 C C . GLU A 1 80 ? 11.985 14.389 -13.052 1.00 87.94 80 GLU A C 1
ATOM 579 O O . GLU A 1 80 ? 12.539 14.229 -11.968 1.00 87.94 80 GLU A O 1
ATOM 584 N N . ALA A 1 81 ? 12.040 15.560 -13.695 1.00 91.06 81 ALA A N 1
ATOM 585 C CA . ALA A 1 81 ? 12.804 16.704 -13.187 1.00 91.06 81 ALA A CA 1
ATOM 586 C C . ALA A 1 81 ? 12.369 17.147 -11.776 1.00 91.06 81 ALA A C 1
ATOM 588 O O . ALA A 1 81 ? 13.169 17.711 -11.032 1.00 91.06 81 ALA A O 1
ATOM 589 N N . GLN A 1 82 ? 11.100 16.914 -11.425 1.00 90.25 82 GLN A N 1
ATOM 590 C CA . GLN A 1 82 ? 10.525 17.135 -10.098 1.00 90.25 82 GLN A CA 1
ATOM 591 C C . GLN A 1 82 ? 9.598 15.954 -9.758 1.00 90.25 82 GLN A C 1
ATOM 593 O O . GLN A 1 82 ? 8.411 16.000 -10.088 1.00 90.25 82 GLN A O 1
ATOM 598 N N . PRO A 1 83 ? 10.116 14.881 -9.132 1.00 89.94 83 PRO A N 1
ATOM 599 C CA . PRO A 1 83 ? 9.316 13.715 -8.776 1.00 89.94 83 PRO A CA 1
ATOM 600 C C . PRO A 1 83 ? 8.226 14.073 -7.762 1.00 89.94 83 PRO A C 1
ATOM 602 O O . PRO A 1 83 ? 8.508 14.351 -6.595 1.00 89.94 83 PRO A O 1
ATOM 605 N N . VAL A 1 84 ? 6.965 14.023 -8.192 1.00 91.44 84 VAL A N 1
ATOM 606 C CA . VAL A 1 84 ? 5.801 14.289 -7.332 1.00 91.44 84 VAL A CA 1
ATOM 607 C C . VAL A 1 84 ? 4.949 13.041 -7.137 1.00 91.44 84 VAL A C 1
ATOM 609 O O . VAL A 1 84 ? 4.742 12.249 -8.064 1.00 91.44 84 VAL A O 1
ATOM 612 N N . TRP A 1 85 ? 4.434 12.880 -5.919 1.00 92.12 85 TRP A N 1
ATOM 613 C CA . TRP A 1 85 ? 3.466 11.841 -5.591 1.00 92.12 85 TRP A CA 1
ATOM 614 C C . TRP A 1 85 ? 2.132 12.109 -6.283 1.00 92.12 85 TRP A C 1
ATOM 616 O O . TRP A 1 85 ? 1.575 13.200 -6.192 1.00 92.12 85 TRP A O 1
ATOM 626 N N . ARG A 1 86 ? 1.612 11.086 -6.956 1.00 89.19 86 ARG A N 1
ATOM 627 C CA . ARG A 1 86 ? 0.332 11.098 -7.664 1.00 89.19 86 ARG A CA 1
ATOM 628 C C . ARG A 1 86 ? -0.543 9.992 -7.107 1.00 89.19 86 ARG A C 1
ATOM 630 O O . ARG A 1 86 ? -0.069 8.869 -6.930 1.00 89.19 86 ARG A O 1
ATOM 637 N N . LYS A 1 87 ? -1.800 10.314 -6.792 1.00 89.75 87 LYS A N 1
ATOM 638 C CA . LYS A 1 87 ? -2.746 9.336 -6.248 1.00 89.75 87 LYS A CA 1
ATOM 639 C C . LYS A 1 87 ? -3.049 8.288 -7.313 1.00 89.75 87 LYS A C 1
ATOM 641 O O . LYS A 1 87 ? -3.487 8.627 -8.407 1.00 89.75 87 LYS A O 1
ATOM 646 N N . ALA A 1 88 ? -2.834 7.030 -6.964 1.00 86.19 88 ALA A N 1
ATOM 647 C CA . ALA A 1 88 ? -3.090 5.887 -7.822 1.00 86.19 88 ALA A CA 1
ATOM 648 C C . ALA A 1 88 ? -4.409 5.206 -7.455 1.00 86.19 88 ALA A C 1
ATOM 650 O O . ALA A 1 88 ? -5.237 4.949 -8.324 1.00 86.19 88 ALA A O 1
ATOM 651 N N . LEU A 1 89 ? -4.603 4.918 -6.165 1.00 88.44 89 LEU A N 1
ATOM 652 C CA . LEU A 1 89 ? -5.755 4.176 -5.657 1.00 88.44 89 LEU A CA 1
ATOM 653 C C . LEU A 1 89 ? -6.183 4.700 -4.293 1.00 88.44 89 LEU A C 1
ATOM 655 O O . LEU A 1 89 ? -5.413 5.328 -3.565 1.00 88.44 89 LEU A O 1
ATOM 659 N N . GLU A 1 90 ? -7.433 4.418 -3.957 1.00 91.19 90 GLU A N 1
ATOM 660 C CA . GLU A 1 90 ? -8.033 4.766 -2.682 1.00 91.19 90 GLU A CA 1
ATOM 661 C C . GLU A 1 90 ? -9.013 3.667 -2.268 1.00 91.19 90 GLU A C 1
ATOM 663 O O . GLU A 1 90 ? -9.788 3.187 -3.096 1.00 91.19 90 GLU A O 1
ATOM 668 N N . VAL A 1 91 ? -8.979 3.273 -0.995 1.00 92.25 91 VAL A N 1
ATOM 669 C CA . VAL A 1 91 ? -9.910 2.291 -0.426 1.00 92.25 91 VAL A CA 1
ATOM 670 C C . VAL A 1 91 ? -10.351 2.719 0.967 1.00 92.25 91 VAL A C 1
ATOM 672 O O . VAL A 1 91 ? -9.569 3.279 1.738 1.00 92.25 91 VAL A O 1
ATOM 675 N N . THR A 1 92 ? -11.606 2.443 1.308 1.00 94.12 92 THR A N 1
ATOM 676 C CA . THR A 1 92 ? -12.111 2.649 2.666 1.00 94.12 92 THR A CA 1
ATOM 677 C C . THR A 1 92 ? -11.613 1.542 3.585 1.00 94.12 92 THR A C 1
ATOM 679 O O . THR A 1 92 ? -11.736 0.360 3.276 1.00 94.12 92 THR A O 1
ATOM 682 N N . LEU A 1 93 ? -11.087 1.943 4.738 1.00 94.81 93 LEU A N 1
ATOM 683 C CA . LEU A 1 93 ? -10.681 1.060 5.817 1.00 94.81 93 LEU A CA 1
ATOM 684 C C . LEU A 1 93 ? -11.687 1.191 6.973 1.00 94.81 93 LEU A C 1
ATOM 686 O O . LEU A 1 93 ? -11.837 2.289 7.527 1.00 94.81 93 LEU A O 1
ATOM 690 N N . PRO A 1 94 ? -12.404 0.113 7.340 1.00 94.88 94 PRO A N 1
ATOM 691 C CA . PRO A 1 94 ? -13.358 0.165 8.438 1.00 94.88 94 PRO A CA 1
ATOM 692 C C . PRO A 1 94 ? -12.638 0.336 9.782 1.00 94.88 94 PRO A C 1
ATOM 694 O O . PRO A 1 94 ? -11.483 -0.068 9.945 1.00 94.88 94 PRO A O 1
ATOM 697 N N . ALA A 1 95 ? -13.342 0.928 10.750 1.00 94.19 95 ALA A N 1
ATOM 698 C CA . ALA A 1 95 ? -12.876 0.999 12.131 1.00 94.19 95 ALA A CA 1
ATOM 699 C C . ALA A 1 95 ? -12.879 -0.392 12.776 1.00 94.19 95 ALA A C 1
ATOM 701 O O . ALA A 1 95 ? -13.787 -1.190 12.532 1.00 94.19 95 ALA A O 1
ATOM 702 N N . VAL A 1 96 ? -11.925 -0.637 13.670 1.00 94.19 96 VAL A N 1
ATOM 703 C CA . VAL A 1 96 ? -11.901 -1.818 14.537 1.00 94.19 96 VAL A CA 1
ATOM 704 C C . VAL A 1 96 ? -12.126 -1.351 15.965 1.00 94.19 96 VAL A C 1
ATOM 706 O O . VAL A 1 96 ? -11.245 -0.751 16.568 1.00 94.19 96 VAL A O 1
ATOM 709 N N . ALA A 1 97 ? -13.311 -1.611 16.516 1.00 90.88 97 ALA A N 1
ATOM 710 C CA . ALA A 1 97 ? -13.644 -1.203 17.883 1.00 90.88 97 ALA A CA 1
ATOM 711 C C . ALA A 1 97 ? -13.096 -2.170 18.946 1.00 90.88 97 ALA A C 1
ATOM 713 O O . ALA A 1 97 ? -12.869 -1.780 20.090 1.00 90.88 97 ALA A O 1
ATOM 714 N N . THR A 1 98 ? -12.916 -3.444 18.595 1.00 89.94 98 THR A N 1
ATOM 715 C CA . THR A 1 98 ? -12.518 -4.505 19.528 1.00 89.94 98 THR A CA 1
ATOM 716 C C . THR A 1 98 ? -11.764 -5.590 18.773 1.00 89.94 98 THR A C 1
ATOM 718 O O . THR A 1 98 ? -12.102 -5.883 17.627 1.00 89.94 98 THR A O 1
ATOM 721 N N . ILE A 1 99 ? -10.754 -6.184 19.412 1.00 87.44 99 ILE A N 1
ATOM 722 C CA . ILE A 1 99 ? -9.984 -7.288 18.834 1.00 87.44 99 ILE A CA 1
ATOM 723 C C . ILE A 1 99 ? -10.527 -8.606 19.374 1.00 87.44 99 ILE A C 1
ATOM 725 O O . ILE A 1 99 ? -10.447 -8.831 20.584 1.00 87.44 99 ILE A O 1
ATOM 729 N N . PRO A 1 100 ? -11.088 -9.468 18.512 1.00 82.50 100 PRO A N 1
ATOM 730 C CA . PRO A 1 100 ? -11.449 -10.814 18.913 1.00 82.50 100 PRO A CA 1
ATOM 731 C C . PRO A 1 100 ? -10.184 -11.609 19.234 1.00 82.50 100 PRO A C 1
ATOM 733 O O . PRO A 1 100 ? -9.182 -11.495 18.531 1.00 82.50 100 PRO A O 1
ATOM 736 N N . THR A 1 101 ? -10.227 -12.431 20.276 1.00 83.31 101 THR A N 1
ATOM 737 C CA . THR A 1 101 ? -9.108 -13.318 20.629 1.00 83.31 101 THR A CA 1
ATOM 738 C C . THR A 1 101 ? -9.089 -14.587 19.780 1.00 83.31 101 THR A C 1
ATOM 740 O O . THR A 1 101 ? -8.022 -15.138 19.525 1.00 83.31 101 THR A O 1
ATOM 743 N N . ASP A 1 102 ? -10.262 -15.014 19.302 1.00 86.56 102 ASP A N 1
ATOM 744 C CA . ASP A 1 102 ? -10.466 -16.360 18.750 1.00 86.56 102 ASP A CA 1
ATOM 745 C C . ASP A 1 102 ? -11.042 -16.330 17.320 1.00 86.56 102 ASP A C 1
ATOM 747 O O . ASP A 1 102 ? -11.415 -17.363 16.765 1.00 86.56 102 ASP A O 1
ATOM 751 N N . SER A 1 103 ? -11.161 -15.148 16.710 1.00 82.06 103 SER A N 1
ATOM 752 C CA . SER A 1 103 ? -11.720 -14.993 15.365 1.00 82.06 103 SER A CA 1
ATOM 753 C C . SER A 1 103 ? -10.988 -13.934 14.551 1.00 82.06 103 SER A C 1
ATOM 755 O O . SER A 1 103 ? -10.287 -13.079 15.088 1.00 82.06 103 SER A O 1
ATOM 757 N N . ALA A 1 104 ? -11.200 -13.959 13.235 1.00 84.44 104 ALA A N 1
ATOM 758 C CA . ALA A 1 104 ? -10.723 -12.907 12.347 1.00 84.44 104 ALA A CA 1
ATOM 759 C C . ALA A 1 104 ? -11.283 -11.535 12.760 1.00 84.44 104 ALA A C 1
ATOM 761 O O . ALA A 1 104 ? -12.418 -11.432 13.237 1.00 84.44 104 ALA A O 1
ATOM 762 N N . ILE A 1 105 ? -10.487 -10.485 12.547 1.00 88.44 105 ILE A N 1
ATOM 763 C CA . ILE A 1 105 ? -10.909 -9.100 12.761 1.00 88.44 105 ILE A CA 1
ATOM 764 C C . ILE A 1 105 ? -11.966 -8.760 11.698 1.00 88.44 105 ILE A C 1
ATOM 766 O O . ILE A 1 105 ? -11.661 -8.828 10.506 1.00 88.44 105 ILE A O 1
ATOM 770 N N . PRO A 1 106 ? -13.202 -8.392 12.079 1.00 86.38 106 PRO A N 1
ATOM 771 C CA . PRO A 1 106 ? -14.250 -8.090 11.112 1.00 86.38 106 PRO A CA 1
ATOM 772 C C . PRO A 1 106 ? -13.831 -6.994 10.127 1.00 86.38 106 PRO A C 1
ATOM 774 O O . PRO A 1 106 ? -13.335 -5.941 10.524 1.00 86.38 106 PRO A O 1
ATOM 777 N N . GLY A 1 107 ? -14.044 -7.245 8.834 1.00 86.50 107 GLY A N 1
ATOM 778 C CA . GLY A 1 107 ? -13.674 -6.312 7.769 1.00 86.50 107 GLY A CA 1
ATOM 779 C C . GLY A 1 107 ? -12.185 -6.294 7.415 1.00 86.50 107 GLY A C 1
ATOM 780 O O . GLY A 1 107 ? -11.814 -5.517 6.543 1.00 86.50 107 GLY A O 1
ATOM 781 N N . TYR A 1 108 ? -11.354 -7.138 8.039 1.00 90.56 108 TYR A N 1
ATOM 782 C CA . TYR A 1 108 ? -9.947 -7.321 7.685 1.00 90.56 108 TYR A CA 1
ATOM 783 C C . TYR A 1 108 ? -9.629 -8.801 7.388 1.00 90.56 108 TYR A C 1
ATOM 785 O O . TYR A 1 108 ? -10.227 -9.694 7.991 1.00 90.56 108 TYR A O 1
ATOM 793 N N . PRO A 1 109 ? -8.675 -9.085 6.484 1.00 91.06 109 PRO A N 1
ATOM 794 C CA . PRO A 1 109 ? -7.906 -8.124 5.690 1.00 91.06 109 PRO A CA 1
ATOM 795 C C . PRO A 1 109 ? -8.757 -7.385 4.648 1.00 91.06 109 PRO A C 1
ATOM 797 O O . PRO A 1 109 ? -9.707 -7.942 4.103 1.00 91.06 109 PRO A O 1
ATOM 800 N N . VAL A 1 110 ? -8.400 -6.133 4.361 1.00 91.94 110 VAL A N 1
ATOM 801 C CA . VAL A 1 110 ? -8.976 -5.395 3.230 1.00 91.94 110 VAL A CA 1
ATOM 802 C C . VAL A 1 110 ? -8.059 -5.591 2.034 1.00 91.94 110 VAL A C 1
ATOM 804 O O . VAL A 1 110 ? -6.903 -5.167 2.060 1.00 91.94 110 VAL A O 1
ATOM 807 N N . GLU A 1 111 ? -8.569 -6.224 0.985 1.00 88.62 111 GLU A N 1
ATOM 808 C CA . GLU A 1 111 ? -7.863 -6.357 -0.288 1.00 88.62 111 GLU A CA 1
ATOM 809 C C . GLU A 1 111 ? -8.239 -5.205 -1.216 1.00 88.62 111 GLU A C 1
ATOM 811 O O . GLU A 1 111 ? -9.415 -4.896 -1.422 1.00 88.62 111 GLU A O 1
ATOM 816 N N . LEU A 1 112 ? -7.227 -4.547 -1.774 1.00 83.56 112 LEU A N 1
ATOM 817 C CA . LEU A 1 112 ? -7.424 -3.468 -2.724 1.00 83.56 112 LEU A CA 1
ATOM 818 C C . LEU A 1 112 ? -7.480 -4.075 -4.124 1.00 83.56 112 LEU A C 1
ATOM 820 O O . LEU A 1 112 ? -6.479 -4.641 -4.579 1.00 83.56 112 LEU A O 1
ATOM 824 N N . PRO A 1 113 ? -8.606 -3.929 -4.842 1.00 70.62 113 PRO A N 1
ATOM 825 C CA . PRO A 1 113 ? -8.672 -4.364 -6.222 1.00 70.62 113 PRO A CA 1
ATOM 826 C C . PRO A 1 113 ? -7.746 -3.487 -7.065 1.00 70.62 113 PRO A C 1
ATOM 828 O O . PRO A 1 113 ? -7.931 -2.272 -7.168 1.00 70.62 113 PRO A O 1
ATOM 831 N N . LEU A 1 114 ? -6.751 -4.107 -7.695 1.00 71.94 114 LEU A N 1
ATOM 832 C CA . LEU A 1 114 ? -5.902 -3.421 -8.660 1.00 71.94 114 LEU A CA 1
ATOM 833 C C . LEU A 1 114 ? -6.655 -3.295 -9.995 1.00 71.94 114 LEU A C 1
ATOM 835 O O . LEU A 1 114 ? -7.201 -4.286 -10.497 1.00 71.94 114 LEU A O 1
ATOM 839 N N . PRO A 1 115 ? -6.735 -2.093 -10.593 1.00 62.72 115 PRO A N 1
ATOM 840 C CA . PRO A 1 115 ? -7.336 -1.921 -11.907 1.00 62.72 115 PRO A CA 1
ATOM 841 C C . PRO A 1 115 ? -6.524 -2.669 -12.967 1.00 62.72 115 PRO A C 1
ATOM 843 O O . PRO A 1 115 ? -5.362 -3.011 -12.756 1.00 62.72 115 PRO A O 1
ATOM 846 N N . LYS A 1 116 ? -7.169 -2.921 -14.117 1.00 54.41 116 LYS A N 1
ATOM 847 C CA . LYS A 1 116 ? -6.711 -3.878 -15.135 1.00 54.41 116 LYS A CA 1
ATOM 848 C C . LYS A 1 116 ? -5.219 -3.756 -15.440 1.00 54.41 116 LYS A C 1
ATOM 850 O O . LYS A 1 116 ? -4.589 -4.793 -15.383 1.00 54.41 116 LYS A O 1
ATOM 855 N N . ILE A 1 117 ? -4.666 -2.558 -15.658 1.00 55.47 117 ILE A N 1
ATOM 856 C CA . ILE A 1 117 ? -3.225 -2.301 -15.521 1.00 55.47 117 ILE A CA 1
ATOM 857 C C . ILE A 1 117 ? -2.989 -0.813 -15.199 1.00 55.47 117 ILE A C 1
ATOM 859 O O . ILE A 1 117 ? -3.473 0.048 -15.932 1.00 55.47 117 ILE A O 1
ATOM 863 N N . LEU A 1 118 ? -2.258 -0.486 -14.128 1.00 52.88 118 LEU A N 1
ATOM 864 C CA . LEU A 1 118 ? -1.730 0.871 -13.897 1.00 52.88 118 LEU A CA 1
ATOM 865 C C . LEU A 1 118 ? -0.277 0.898 -14.383 1.00 52.88 118 LEU A C 1
ATOM 867 O O . LEU A 1 118 ? 0.631 0.479 -13.669 1.00 52.88 118 LEU A O 1
ATOM 871 N N . PHE A 1 119 ? -0.065 1.368 -15.613 1.00 56.91 119 PHE A N 1
ATOM 872 C CA . PHE A 1 119 ? 1.267 1.570 -16.181 1.00 56.91 119 PHE A CA 1
ATOM 873 C C . PHE A 1 119 ? 1.657 3.051 -16.162 1.00 56.91 119 PHE A C 1
ATOM 875 O O . PHE A 1 119 ? 1.054 3.862 -16.862 1.00 56.91 119 PHE A O 1
ATOM 882 N N . PRO A 1 120 ? 2.732 3.400 -15.455 1.00 53.09 120 PRO A N 1
ATOM 883 C CA . PRO A 1 120 ? 3.615 4.500 -15.833 1.00 53.09 120 PRO A CA 1
ATOM 884 C C . PRO A 1 120 ? 4.848 4.023 -16.628 1.00 53.09 120 PRO A C 1
ATOM 886 O O . PRO A 1 120 ? 5.689 4.850 -16.986 1.00 53.09 120 PRO A O 1
ATOM 889 N N . VAL A 1 121 ? 4.964 2.714 -16.896 1.00 54.62 121 VAL A N 1
ATOM 890 C CA . VAL A 1 121 ? 6.110 2.060 -17.553 1.00 54.62 121 VAL A CA 1
ATOM 891 C C . VAL A 1 121 ? 5.619 1.241 -18.749 1.00 54.62 121 VAL A C 1
ATOM 893 O O . VAL A 1 121 ? 4.538 0.656 -18.670 1.00 54.62 121 VAL A O 1
ATOM 896 N N . ALA A 1 122 ? 6.353 1.244 -19.863 1.00 51.50 122 ALA A N 1
ATOM 897 C CA . ALA A 1 122 ? 5.935 0.537 -21.068 1.00 51.50 122 ALA A CA 1
ATOM 898 C C . ALA A 1 122 ? 5.919 -0.989 -20.838 1.00 51.50 122 ALA A C 1
ATOM 900 O O . ALA A 1 122 ? 6.510 -1.523 -19.902 1.00 51.50 122 ALA A O 1
ATOM 901 N N . GLY A 1 123 ? 5.142 -1.708 -21.647 1.00 52.31 123 GLY A N 1
ATOM 902 C CA . GLY A 1 123 ? 5.127 -3.165 -21.590 1.00 52.31 123 GLY A CA 1
ATOM 903 C C . GLY A 1 123 ? 6.328 -3.742 -22.337 1.00 52.31 123 GLY A C 1
ATOM 904 O O . GLY A 1 123 ? 6.529 -3.410 -23.504 1.00 52.31 123 GLY A O 1
ATOM 905 N N . ALA A 1 124 ? 7.073 -4.660 -21.724 1.00 48.66 124 ALA A N 1
ATOM 906 C CA . ALA A 1 124 ? 7.945 -5.563 -22.470 1.00 48.66 124 ALA A CA 1
ATOM 907 C C . ALA A 1 124 ? 7.124 -6.778 -22.943 1.00 48.66 124 ALA A C 1
ATOM 909 O O . ALA A 1 124 ? 6.974 -7.744 -22.204 1.00 48.66 124 ALA A O 1
ATOM 910 N N . GLY A 1 125 ? 6.591 -6.733 -24.171 1.00 56.09 125 GLY A N 1
ATOM 911 C CA . GLY A 1 125 ? 5.911 -7.873 -24.808 1.00 56.09 125 GLY A CA 1
ATOM 912 C C . GLY A 1 125 ? 4.373 -7.842 -24.792 1.00 56.09 125 GLY A C 1
ATOM 913 O O . GLY A 1 125 ? 3.748 -6.788 -24.680 1.00 56.09 125 GLY A O 1
ATOM 914 N N . ASN A 1 126 ? 3.755 -9.015 -24.995 1.00 50.44 126 ASN A N 1
ATOM 915 C CA . ASN A 1 126 ? 2.311 -9.191 -25.217 1.00 50.44 126 ASN A CA 1
ATOM 916 C C . ASN A 1 126 ? 1.539 -9.364 -23.889 1.00 50.44 126 ASN A C 1
ATOM 918 O O . ASN A 1 126 ? 0.859 -10.364 -23.674 1.00 50.44 126 ASN A O 1
ATOM 922 N N . ASP A 1 127 ? 1.648 -8.380 -22.995 1.00 53.28 127 ASP A N 1
ATOM 923 C CA . ASP A 1 127 ? 1.076 -8.396 -21.634 1.00 53.28 127 ASP A CA 1
ATOM 924 C C . ASP A 1 127 ? -0.422 -8.036 -21.578 1.00 53.28 127 ASP A C 1
ATOM 926 O O . ASP A 1 127 ? -0.976 -7.753 -20.515 1.00 53.28 127 ASP A O 1
ATOM 930 N N . ALA A 1 128 ? -1.109 -8.051 -22.724 1.00 50.78 128 ALA A N 1
ATOM 931 C CA . ALA A 1 128 ? -2.485 -7.575 -22.881 1.00 50.78 128 ALA A CA 1
ATOM 932 C C . ALA A 1 128 ? -3.529 -8.322 -22.018 1.00 50.78 128 ALA A C 1
ATOM 934 O O . ALA A 1 128 ? -4.662 -7.855 -21.886 1.00 50.78 128 ALA A O 1
ATOM 935 N N . SER A 1 129 ? -3.169 -9.470 -21.431 1.00 51.81 129 SER A N 1
ATOM 936 C CA . SER A 1 129 ? -4.042 -10.294 -20.586 1.00 51.81 129 SER A CA 1
ATOM 937 C C . SER A 1 129 ? -3.693 -10.301 -19.092 1.00 51.81 129 SER A C 1
ATOM 939 O O . SER A 1 129 ? -4.429 -10.924 -18.328 1.00 51.81 129 SER A O 1
ATOM 941 N N . MET A 1 130 ? -2.611 -9.649 -18.649 1.00 54.72 130 MET A N 1
ATOM 942 C CA . MET A 1 130 ? -2.223 -9.644 -17.229 1.00 54.72 130 MET A CA 1
ATOM 943 C C . MET A 1 130 ? -2.935 -8.531 -16.443 1.00 54.72 130 MET A C 1
ATOM 945 O O . MET A 1 130 ? -3.281 -7.491 -17.003 1.00 54.72 130 MET A O 1
ATOM 949 N N . ARG A 1 131 ? -3.180 -8.755 -15.143 1.00 57.06 131 ARG A N 1
ATOM 950 C CA . ARG A 1 131 ? -3.752 -7.770 -14.206 1.00 57.06 131 ARG A CA 1
ATOM 951 C C . ARG A 1 131 ? -2.739 -7.447 -13.109 1.00 57.06 131 ARG A C 1
ATOM 953 O O . ARG A 1 131 ? -2.147 -8.376 -12.579 1.00 57.06 131 ARG A O 1
ATOM 960 N N . GLY A 1 132 ? -2.565 -6.170 -12.754 1.00 66.69 132 GLY A N 1
ATOM 961 C CA . GLY A 1 132 ? -1.692 -5.778 -11.637 1.00 66.69 132 GLY A CA 1
ATOM 962 C C . GLY A 1 132 ? -0.991 -4.421 -11.777 1.00 66.69 132 GLY A C 1
ATOM 963 O O . GLY A 1 132 ? -1.247 -3.662 -12.715 1.00 66.69 132 GLY A O 1
ATOM 964 N N . LEU A 1 133 ? -0.096 -4.115 -10.831 1.00 74.75 133 LEU A N 1
ATOM 965 C CA . LEU A 1 133 ? 0.855 -2.997 -10.910 1.00 74.75 133 LEU A CA 1
ATOM 966 C C . LEU A 1 133 ? 2.209 -3.532 -11.367 1.00 74.75 133 LEU A C 1
ATOM 968 O O . LEU A 1 133 ? 2.828 -4.323 -10.657 1.00 74.75 133 LEU A O 1
ATOM 972 N N . ARG A 1 134 ? 2.697 -3.084 -12.524 1.00 75.44 134 ARG A N 1
ATOM 973 C CA . ARG A 1 134 ? 4.051 -3.421 -12.969 1.00 75.44 134 ARG A CA 1
ATOM 974 C C . ARG A 1 134 ? 5.061 -2.458 -12.356 1.00 75.44 134 ARG A C 1
ATOM 976 O O . ARG A 1 134 ? 4.941 -1.242 -12.499 1.00 75.44 134 ARG A O 1
ATOM 983 N N . LEU A 1 135 ? 6.078 -3.017 -11.722 1.00 78.81 135 LEU A N 1
ATOM 984 C CA . LEU A 1 135 ? 7.211 -2.320 -11.136 1.00 78.81 135 LEU A CA 1
ATOM 985 C C . LEU A 1 135 ? 8.451 -2.710 -11.939 1.00 78.81 135 LEU A C 1
ATOM 987 O O . LEU A 1 135 ? 9.038 -3.745 -11.672 1.00 78.81 135 LEU A O 1
ATOM 991 N N . ASN A 1 136 ? 8.832 -1.934 -12.955 1.00 74.19 136 ASN A N 1
ATOM 992 C CA . ASN A 1 136 ? 10.012 -2.241 -13.770 1.00 74.19 136 ASN A CA 1
ATOM 993 C C . ASN A 1 136 ? 11.082 -1.149 -13.597 1.00 74.19 136 ASN A C 1
ATOM 995 O O . ASN A 1 136 ? 11.032 -0.139 -14.306 1.00 74.19 136 ASN A O 1
ATOM 999 N N . PRO A 1 137 ? 12.044 -1.330 -12.669 1.00 67.12 137 PRO A N 1
ATOM 1000 C CA . PRO A 1 137 ? 13.063 -0.321 -12.397 1.00 67.12 137 PRO A CA 1
ATOM 1001 C C . PRO A 1 137 ? 14.015 -0.103 -13.582 1.00 67.12 137 PRO A C 1
ATOM 1003 O O . PRO A 1 137 ? 14.598 0.973 -13.685 1.00 67.12 137 PRO A O 1
ATOM 1006 N N . SER A 1 138 ? 14.158 -1.084 -14.483 1.00 69.06 138 SER A N 1
ATOM 1007 C CA . SER A 1 138 ? 15.041 -1.001 -15.654 1.00 69.06 138 SER A CA 1
ATOM 1008 C C . SER A 1 138 ? 14.491 -0.114 -16.771 1.00 69.06 138 SER A C 1
ATOM 1010 O O . SER A 1 138 ? 15.268 0.436 -17.545 1.00 69.06 138 SER A O 1
ATOM 1012 N N . GLU A 1 139 ? 13.170 0.028 -16.864 1.00 72.44 139 GLU A N 1
ATOM 1013 C CA . GLU A 1 139 ? 12.530 0.914 -17.842 1.00 72.44 139 GLU A CA 1
ATOM 1014 C C . GLU A 1 139 ? 12.212 2.287 -17.256 1.00 72.44 139 GLU A C 1
ATOM 1016 O O . GLU A 1 139 ? 12.417 3.303 -17.920 1.00 72.44 139 GLU A O 1
ATOM 1021 N N . ARG A 1 140 ? 11.702 2.333 -16.016 1.00 77.25 140 ARG A N 1
ATOM 1022 C CA . ARG A 1 140 ? 11.437 3.597 -15.331 1.00 77.25 140 ARG A CA 1
ATOM 1023 C C . ARG A 1 140 ? 11.494 3.435 -13.812 1.00 77.25 140 ARG A C 1
ATOM 1025 O O . ARG A 1 140 ? 10.699 2.674 -13.253 1.00 77.25 140 ARG A O 1
ATOM 1032 N N . PRO A 1 141 ? 12.367 4.170 -13.103 1.00 83.69 141 PRO A N 1
ATOM 1033 C CA . PRO A 1 141 ? 12.450 4.062 -11.655 1.00 83.69 141 PRO A CA 1
ATOM 1034 C C . PRO A 1 141 ? 11.189 4.659 -11.018 1.00 83.69 141 PRO A C 1
ATOM 1036 O O . PRO A 1 141 ? 10.936 5.863 -11.105 1.00 83.69 141 PRO A O 1
ATOM 1039 N N . ILE A 1 142 ? 10.388 3.811 -10.370 1.00 85.06 142 ILE A N 1
ATOM 1040 C CA . ILE A 1 142 ? 9.144 4.205 -9.706 1.00 85.06 142 ILE A CA 1
ATOM 1041 C C . ILE A 1 142 ? 9.169 3.873 -8.223 1.00 85.06 142 ILE A C 1
ATOM 1043 O O . ILE A 1 142 ? 9.535 2.766 -7.843 1.00 85.06 142 ILE A O 1
ATOM 1047 N N . GLN A 1 143 ? 8.719 4.814 -7.397 1.00 89.94 143 GLN A N 1
ATOM 1048 C CA . GLN A 1 143 ? 8.446 4.585 -5.981 1.00 89.94 143 GLN A CA 1
ATOM 1049 C C . GLN A 1 143 ? 6.947 4.522 -5.730 1.00 89.94 143 GLN A C 1
ATOM 1051 O O . GLN A 1 143 ? 6.183 5.311 -6.291 1.00 89.94 143 GLN A O 1
ATOM 1056 N N . TRP A 1 144 ? 6.555 3.621 -4.833 1.00 91.00 144 TRP A N 1
ATOM 1057 C CA . TRP A 1 144 ? 5.194 3.524 -4.320 1.00 91.00 144 TRP A CA 1
ATOM 1058 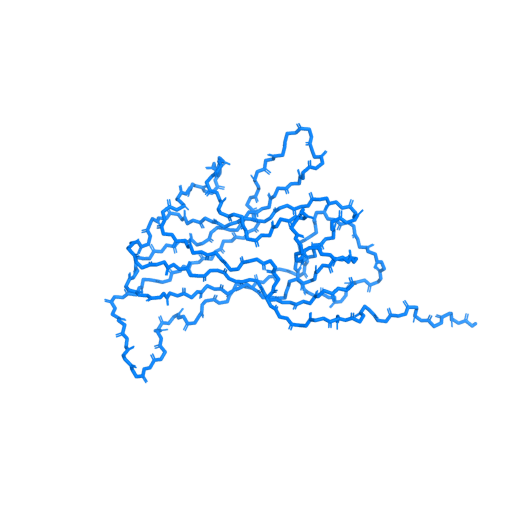C C . TRP A 1 144 ? 5.165 3.838 -2.838 1.00 91.00 144 TRP A C 1
ATOM 1060 O O . TRP A 1 144 ? 6.046 3.430 -2.079 1.00 91.00 144 TRP A O 1
ATOM 1070 N N . GLY A 1 145 ? 4.124 4.549 -2.429 1.00 93.50 145 GLY A N 1
ATOM 1071 C CA . GLY A 1 145 ? 3.906 4.904 -1.041 1.00 93.50 145 GLY A CA 1
ATOM 1072 C C . GLY A 1 145 ? 2.441 4.820 -0.663 1.00 93.50 145 GLY A C 1
ATOM 1073 O O . GLY A 1 145 ? 1.558 4.884 -1.519 1.00 93.50 145 GLY A O 1
ATOM 1074 N N . ALA A 1 146 ? 2.191 4.686 0.631 1.00 95.50 146 ALA A N 1
ATOM 1075 C CA . ALA A 1 146 ? 0.848 4.678 1.178 1.00 95.50 146 ALA A CA 1
ATOM 1076 C C . ALA A 1 146 ? 0.703 5.699 2.307 1.00 95.50 146 ALA A C 1
ATOM 1078 O O . ALA A 1 146 ? 1.645 5.976 3.050 1.00 95.50 146 ALA A O 1
ATOM 1079 N N . ALA A 1 147 ? -0.494 6.258 2.419 1.00 97.12 147 ALA A N 1
ATOM 1080 C CA . ALA A 1 147 ? -0.883 7.191 3.464 1.00 97.12 147 ALA A CA 1
ATOM 1081 C C . ALA A 1 147 ? -2.352 6.968 3.844 1.00 97.12 147 ALA A C 1
ATOM 1083 O O . ALA A 1 147 ? -3.071 6.199 3.206 1.00 97.12 147 ALA A O 1
ATOM 1084 N N . LEU A 1 148 ? -2.803 7.665 4.876 1.00 96.25 148 LEU A N 1
ATOM 1085 C CA . LEU A 1 148 ? -4.162 7.610 5.392 1.00 96.25 148 LEU A CA 1
ATOM 1086 C C . LEU A 1 148 ? -4.828 8.984 5.268 1.00 96.25 148 LEU A C 1
ATOM 1088 O O . LEU A 1 148 ? -4.158 10.013 5.295 1.00 96.25 148 LEU A O 1
ATOM 1092 N N . THR A 1 149 ? -6.156 9.030 5.187 1.00 95.06 149 THR A N 1
ATOM 1093 C CA . THR A 1 149 ? -6.895 10.305 5.283 1.00 95.06 149 THR A CA 1
ATOM 1094 C C . THR A 1 149 ? -7.074 10.782 6.721 1.00 95.06 149 THR A C 1
ATOM 1096 O O . THR A 1 149 ? -7.310 11.964 6.952 1.00 95.06 149 THR A O 1
ATOM 1099 N N . VAL A 1 150 ? -7.001 9.865 7.688 1.00 93.25 150 VAL A N 1
ATOM 1100 C CA . VAL A 1 150 ? -7.129 10.124 9.130 1.00 93.25 150 VAL A CA 1
ATOM 1101 C C . VAL A 1 150 ? -6.188 9.186 9.884 1.00 93.25 150 VAL A C 1
ATOM 1103 O O . VAL A 1 150 ? -5.987 8.045 9.459 1.00 93.25 150 VAL A O 1
ATOM 1106 N N . ALA A 1 151 ? -5.619 9.654 10.997 1.00 93.31 151 ALA A N 1
ATOM 1107 C CA . ALA A 1 151 ? -4.787 8.829 11.865 1.00 93.31 151 ALA A CA 1
ATOM 1108 C C . ALA A 1 151 ? -5.628 7.698 12.470 1.00 93.31 151 ALA A C 1
ATOM 1110 O O . ALA A 1 151 ? -6.723 7.932 12.981 1.00 93.31 151 ALA A O 1
ATOM 1111 N N . VAL A 1 152 ? -5.110 6.474 12.420 1.00 89.88 152 VAL A N 1
ATOM 1112 C CA . VAL A 1 152 ? -5.864 5.268 12.807 1.00 89.88 152 VAL A CA 1
ATOM 1113 C C . VAL A 1 152 ? -5.718 4.915 14.285 1.00 89.88 152 VAL A C 1
ATOM 1115 O O . VAL A 1 152 ? -6.428 4.038 14.759 1.00 89.88 152 VAL A O 1
ATOM 1118 N N . GLY A 1 153 ? -4.876 5.632 15.034 1.00 87.06 153 GLY A N 1
ATOM 1119 C CA . GLY A 1 153 ? -4.667 5.435 16.469 1.00 87.06 153 GLY A CA 1
ATOM 1120 C C . GLY A 1 153 ? -3.268 4.910 16.793 1.00 87.06 153 GLY A C 1
ATOM 1121 O O . GLY A 1 153 ? -2.307 5.205 16.084 1.00 87.06 153 GLY A O 1
ATOM 1122 N N . THR A 1 154 ? -3.148 4.171 17.900 1.00 86.31 154 THR A N 1
ATOM 1123 C CA . THR A 1 154 ? -1.871 3.619 18.390 1.00 86.31 154 THR A CA 1
ATOM 1124 C C . THR A 1 154 ? -1.521 2.270 17.767 1.00 86.31 154 THR A C 1
ATOM 1126 O O . THR A 1 154 ? -0.340 1.959 17.630 1.00 86.31 154 THR A O 1
ATOM 1129 N N . ALA A 1 155 ? -2.523 1.478 17.377 1.00 91.56 155 ALA A N 1
ATOM 1130 C CA . ALA A 1 155 ? -2.311 0.245 16.635 1.00 91.56 155 ALA A CA 1
ATOM 1131 C C . ALA A 1 155 ? -2.149 0.556 15.136 1.00 91.56 155 ALA A C 1
ATOM 1133 O O . ALA A 1 155 ? -3.016 1.222 14.563 1.00 91.56 155 ALA A O 1
ATOM 1134 N N . PRO A 1 156 ? -1.058 0.111 14.489 1.00 93.44 156 PRO A N 1
ATOM 1135 C CA . PRO A 1 156 ? -0.862 0.340 13.067 1.00 93.44 156 PRO A CA 1
ATOM 1136 C C . PRO A 1 156 ? -1.821 -0.472 12.194 1.00 93.44 156 PRO A C 1
ATOM 1138 O O . PRO A 1 156 ? -2.334 -1.525 12.576 1.00 93.44 156 PRO A O 1
ATOM 1141 N N . ILE A 1 157 ? -1.982 0.001 10.961 1.00 94.75 157 ILE A N 1
ATOM 1142 C CA . ILE A 1 157 ? -2.455 -0.816 9.846 1.00 94.75 157 ILE A CA 1
ATOM 11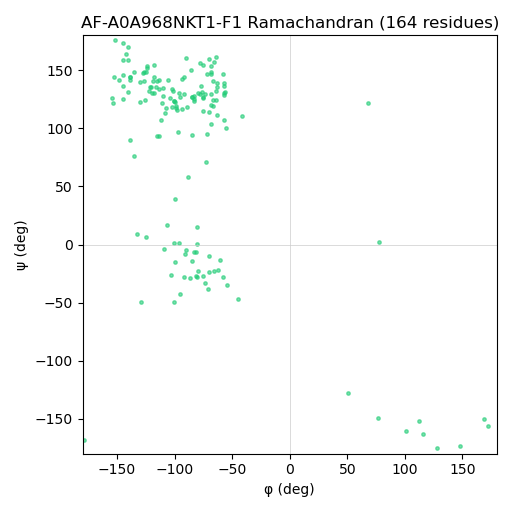43 C C . ILE A 1 157 ? -1.237 -1.217 9.018 1.00 94.75 157 ILE A C 1
ATOM 1145 O O . ILE A 1 157 ? -0.482 -0.352 8.567 1.00 94.75 157 ILE A O 1
ATOM 1149 N N . ILE A 1 158 ? -1.031 -2.520 8.837 1.00 96.31 158 ILE A N 1
ATOM 1150 C CA . ILE A 1 158 ? 0.043 -3.066 8.008 1.00 96.31 158 ILE A CA 1
ATOM 1151 C C . ILE A 1 158 ? -0.426 -3.111 6.563 1.00 96.31 158 ILE A C 1
ATOM 1153 O O . ILE A 1 158 ? -1.478 -3.677 6.269 1.00 96.31 158 ILE A O 1
ATOM 1157 N N . ILE A 1 159 ? 0.362 -2.528 5.664 1.00 95.94 159 ILE A N 1
ATOM 1158 C CA . ILE A 1 159 ? 0.129 -2.581 4.222 1.00 95.94 159 ILE A CA 1
ATOM 1159 C C . ILE A 1 159 ? 1.198 -3.456 3.584 1.00 95.94 159 ILE A C 1
ATOM 1161 O O . ILE A 1 159 ? 2.389 -3.203 3.766 1.00 95.94 159 ILE A O 1
ATOM 1165 N N . SER A 1 160 ? 0.759 -4.440 2.802 1.00 93.25 160 SER A N 1
ATOM 1166 C CA . SER A 1 160 ? 1.627 -5.373 2.081 1.00 93.25 160 SER A CA 1
ATOM 1167 C C . SER A 1 160 ? 1.213 -5.463 0.615 1.00 93.25 160 SER A C 1
ATOM 1169 O O . SER A 1 160 ? 0.021 -5.491 0.303 1.00 93.25 160 SER A O 1
ATOM 1171 N N . MET A 1 161 ? 2.191 -5.530 -0.287 1.00 89.50 161 MET A N 1
ATOM 1172 C CA . MET A 1 161 ? 1.964 -5.829 -1.703 1.00 89.50 161 MET A CA 1
ATOM 1173 C C . MET A 1 161 ? 2.340 -7.279 -1.967 1.00 89.50 161 MET A C 1
ATOM 1175 O O . MET A 1 161 ? 3.400 -7.720 -1.539 1.00 89.50 161 MET A O 1
ATOM 1179 N N . TYR A 1 162 ? 1.486 -8.004 -2.677 1.00 86.12 162 TYR A N 1
ATOM 1180 C CA . TYR A 1 162 ? 1.688 -9.397 -3.049 1.00 86.12 162 TYR A CA 1
ATOM 1181 C C . TYR A 1 162 ? 1.733 -9.530 -4.561 1.00 86.12 162 TYR A C 1
ATOM 1183 O O . TYR A 1 162 ? 0.963 -8.880 -5.274 1.00 86.12 162 TYR A O 1
ATOM 1191 N N . GLY A 1 163 ? 2.621 -10.384 -5.044 1.00 81.88 163 GLY A N 1
ATOM 1192 C CA . GLY A 1 163 ? 2.777 -10.634 -6.465 1.00 81.88 163 GLY A CA 1
ATOM 1193 C C . GLY A 1 163 ? 4.029 -11.437 -6.769 1.00 81.88 163 GLY A C 1
ATOM 1194 O O . GLY A 1 163 ? 4.473 -12.230 -5.934 1.00 81.88 163 GLY A O 1
ATOM 1195 N N . GLY A 1 164 ? 4.592 -11.215 -7.956 1.00 77.12 164 GLY A N 1
ATOM 1196 C CA . GLY A 1 164 ? 5.725 -11.984 -8.456 1.00 77.12 164 GLY A CA 1
ATOM 1197 C C . GLY A 1 164 ? 6.802 -11.169 -9.167 1.00 77.12 164 GLY A C 1
ATOM 1198 O O . GLY A 1 164 ? 6.492 -10.255 -9.927 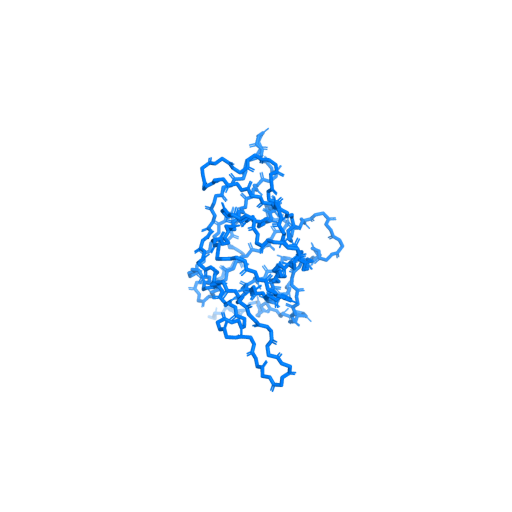1.00 77.12 164 GLY A O 1
ATOM 1199 N N . GLU A 1 165 ? 8.066 -11.533 -8.949 1.00 72.19 165 GLU A N 1
ATOM 1200 C CA . GLU A 1 165 ? 9.236 -10.977 -9.655 1.00 72.19 165 GLU A CA 1
ATOM 1201 C C . GLU A 1 165 ? 9.592 -11.794 -10.902 1.00 72.19 165 GLU A C 1
ATOM 1203 O O . GLU A 1 165 ? 9.479 -13.024 -10.881 1.00 72.19 165 GLU A O 1
ATOM 1208 N N . TYR A 1 166 ? 10.051 -11.132 -11.969 1.00 66.06 166 TYR A N 1
ATOM 1209 C CA . TYR A 1 166 ? 10.412 -11.755 -13.252 1.00 66.06 166 TYR A CA 1
ATOM 1210 C C . TYR A 1 166 ? 11.745 -11.243 -13.837 1.00 66.06 166 TYR A C 1
ATOM 1212 O O . TYR A 1 166 ? 12.213 -10.141 -13.473 1.00 66.06 166 TYR A O 1
#

Foldseek 3Di:
DDDPDDD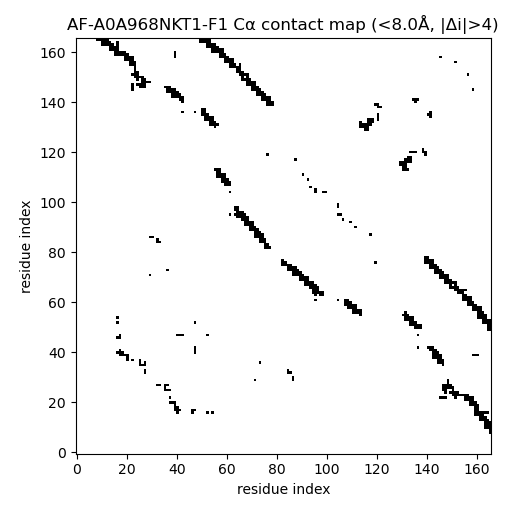DPPQPDWWFQAAKDWAFALADDQVPSDVSFDWRDFCPDPSNDDQWWFFQKKWKFWPFFWAKWKKWKWKWFPPDPDTDTHTDDIDTDHGQHGDDPPDGGPRPGDIDHFPQEDDPFDDPDDCNRHRGYIGGVPGTGMIMGMGINDGTHDTTIIMTTTGGHD

Sequence (166 aa):
MATPNTSPAFIRNVGIIGQPIALTSQVCTRENPGNTPSVIYDPSAAYATGNGALVETIRAEATGVTAASCLLLFHRILDEAQPVWRKALEVTLPAVATIPTDSAIPGYPVELPLPKILFPVAGAGNDASMRGLRLNPSERPIQWGAALTVAVGTAPIIISMYGGEY

Radius of gyration: 17.14 Å; Cα contacts (8 Å, |Δi|>4): 390; chains: 1; bounding box: 32×38×60 Å

Mean predicted aligned error: 8.36 Å

Solvent-accessible surface area (backbone atoms only — not comparable to full-atom values): 9454 Å² total; per-residue (Å²): 134,80,79,75,83,84,65,77,80,61,62,77,46,79,44,76,50,58,47,73,38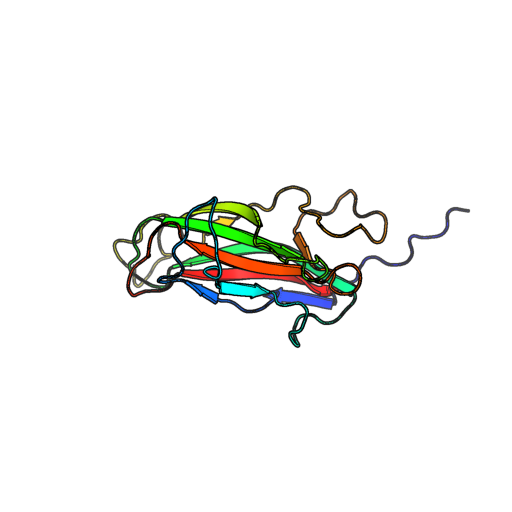,74,44,33,70,36,51,37,53,87,88,56,43,80,86,42,47,49,70,33,31,52,50,86,43,88,80,49,65,67,75,18,35,39,34,57,41,37,39,37,36,70,76,43,50,26,46,57,32,35,43,37,34,30,39,28,45,64,84,47,99,72,62,54,73,39,76,73,49,74,46,83,40,76,50,30,90,67,75,59,93,88,52,78,50,81,83,46,70,41,72,49,86,60,57,63,66,58,69,98,53,85,77,93,69,91,61,88,82,63,64,19,41,67,46,34,48,83,83,43,40,48,36,33,24,42,30,22,61,39,58,24,52,88,32,36,36,38,38,40,36,30,28,31,33,60

pLDDT: mean 80.08, std 16.71, range [34.12, 97.12]